Protein AF-A0A399NA85-F1 (afdb_monomer_lite)

Sequence (61 aa):
GTAAGMLARSDAGIRALGAARRPLAETMRDVLADERERGIDRPRASGLARDEELQVLAALG

pLDDT: mean 86.87, std 13.8, range [46.22, 98.44]

Organism: NCBI:txid28447

Foldseek 3Di:
DDCVVVPPPDCVVVVVVVDDDDPPVVVVVVVVVVCVVVDVQDDDPDDDRPVRVVVVVVVVD

Radius of gyration: 18.95 Å; chains: 1; bounding box: 41×37×39 Å

Secondary structure (DSSP, 8-state):
--THHHH----HHHHHTT--PPPHHHHHHHHHHHHHHH-TTPPPSSS--HHHHHHHHHHH-

Structure (mmCIF, N/CA/C/O backbone):
data_AF-A0A399NA85-F1
#
_entry.id   AF-A0A399NA85-F1
#
loop_
_atom_site.group_PDB
_atom_site.id
_atom_site.type_symbol
_atom_site.label_atom_id
_atom_site.label_alt_id
_atom_site.label_comp_id
_atom_site.label_asym_id
_atom_site.label_entity_id
_atom_site.label_seq_id
_atom_site.pdbx_PDB_ins_code
_atom_site.Cartn_x
_atom_site.Cartn_y
_atom_site.Cartn_z
_atom_site.occupancy
_atom_site.B_iso_or_equiv
_atom_site.auth_seq_id
_atom_site.auth_comp_id
_atom_site.auth_asym_id
_atom_site.auth_atom_id
_atom_site.pdbx_PDB_model_num
ATOM 1 N N . GLY A 1 1 ? 15.630 19.467 2.661 1.00 50.31 1 GLY A N 1
ATOM 2 C CA . GLY A 1 1 ? 15.107 18.870 1.418 1.00 50.31 1 GLY A CA 1
ATOM 3 C C . GLY A 1 1 ? 13.756 19.480 1.144 1.00 50.31 1 GLY A C 1
ATOM 4 O O . GLY A 1 1 ? 12.921 19.463 2.036 1.00 50.31 1 GLY A O 1
ATOM 5 N N . THR A 1 2 ? 13.568 20.119 -0.005 1.00 46.22 2 THR A N 1
ATOM 6 C CA . THR A 1 2 ? 12.310 20.799 -0.332 1.00 46.22 2 THR A CA 1
ATOM 7 C C . THR A 1 2 ? 11.201 19.772 -0.576 1.00 46.22 2 THR A C 1
ATOM 9 O O . THR A 1 2 ? 11.418 18.743 -1.215 1.00 46.22 2 THR A O 1
ATOM 12 N N . ALA A 1 3 ? 9.995 20.063 -0.082 1.00 55.41 3 ALA A N 1
ATOM 13 C CA . ALA A 1 3 ? 8.797 19.226 -0.215 1.00 55.41 3 ALA A CA 1
ATOM 14 C C . ALA A 1 3 ? 8.436 18.850 -1.674 1.00 55.41 3 ALA A C 1
ATOM 16 O O . ALA A 1 3 ? 7.680 17.909 -1.904 1.00 55.41 3 ALA A O 1
ATOM 17 N N . ALA A 1 4 ? 9.025 19.529 -2.664 1.00 56.16 4 ALA A N 1
ATOM 18 C CA . ALA A 1 4 ? 8.869 19.246 -4.089 1.00 56.16 4 ALA A CA 1
ATOM 19 C C . ALA A 1 4 ? 9.263 17.806 -4.476 1.00 56.16 4 ALA A C 1
ATOM 21 O O . ALA A 1 4 ? 8.594 17.197 -5.308 1.00 56.16 4 ALA A O 1
ATOM 22 N N . GLY A 1 5 ? 10.284 17.222 -3.833 1.00 56.81 5 GLY A N 1
ATOM 23 C CA . GLY A 1 5 ? 10.690 15.836 -4.105 1.00 56.81 5 GLY A CA 1
ATOM 24 C C . GLY A 1 5 ? 9.660 14.788 -3.665 1.00 56.81 5 GLY A C 1
ATOM 25 O O . GLY A 1 5 ? 9.601 13.705 -4.235 1.00 56.81 5 GLY A O 1
ATOM 26 N N . MET A 1 6 ? 8.813 15.113 -2.683 1.00 59.00 6 MET A N 1
ATOM 27 C CA . MET A 1 6 ? 7.800 14.198 -2.140 1.00 59.00 6 MET A CA 1
ATOM 28 C C . MET A 1 6 ? 6.482 14.240 -2.934 1.00 59.00 6 MET A C 1
ATOM 30 O O . MET A 1 6 ? 5.718 13.273 -2.931 1.00 59.00 6 MET A O 1
ATOM 34 N N . LEU A 1 7 ? 6.236 15.353 -3.635 1.00 61.31 7 LEU A N 1
ATOM 35 C CA . LEU A 1 7 ? 5.055 15.583 -4.474 1.00 61.31 7 LEU A CA 1
ATOM 36 C C . LEU A 1 7 ? 5.253 15.124 -5.928 1.00 61.31 7 LEU A C 1
ATOM 38 O O . LEU A 1 7 ? 4.278 14.809 -6.607 1.00 61.31 7 LEU A O 1
ATOM 42 N N . ALA A 1 8 ? 6.496 15.014 -6.402 1.00 63.50 8 ALA A N 1
ATOM 43 C CA . ALA A 1 8 ? 6.816 14.474 -7.721 1.00 63.50 8 ALA A CA 1
ATOM 44 C C . ALA A 1 8 ? 6.791 12.932 -7.714 1.00 63.50 8 ALA A C 1
ATOM 46 O O . ALA A 1 8 ? 7.819 12.272 -7.857 1.00 63.50 8 ALA A O 1
ATOM 47 N N . ARG A 1 9 ? 5.611 12.328 -7.528 1.00 71.00 9 ARG A N 1
ATOM 48 C CA . ARG A 1 9 ? 5.455 10.864 -7.578 1.00 71.00 9 ARG A CA 1
ATOM 49 C C . ARG A 1 9 ? 5.435 10.371 -9.027 1.00 71.00 9 ARG A C 1
ATOM 51 O O . ARG A 1 9 ? 4.379 10.076 -9.577 1.00 71.00 9 ARG A O 1
ATOM 58 N N . SER A 1 10 ? 6.610 10.291 -9.644 1.00 83.44 10 SER A N 1
ATOM 59 C CA . SER A 1 10 ? 6.807 9.653 -10.948 1.00 83.44 10 SER A CA 1
ATOM 60 C C . SER A 1 10 ? 7.726 8.447 -10.808 1.00 83.44 10 SER A C 1
ATOM 62 O O . SER A 1 10 ? 8.791 8.537 -10.203 1.00 83.44 10 SER A O 1
ATOM 64 N N . ASP A 1 11 ? 7.339 7.324 -11.406 1.00 87.38 11 ASP A N 1
ATOM 65 C CA . ASP A 1 11 ? 8.181 6.131 -11.517 1.00 87.38 11 ASP A CA 1
ATOM 66 C C . ASP A 1 11 ? 9.005 6.113 -12.818 1.00 87.38 11 ASP A C 1
ATOM 68 O O . ASP A 1 11 ? 9.653 5.116 -13.134 1.00 87.38 11 ASP A O 1
ATOM 72 N N . ALA A 1 12 ? 9.028 7.216 -13.577 1.00 89.94 12 ALA A N 1
ATOM 73 C CA . ALA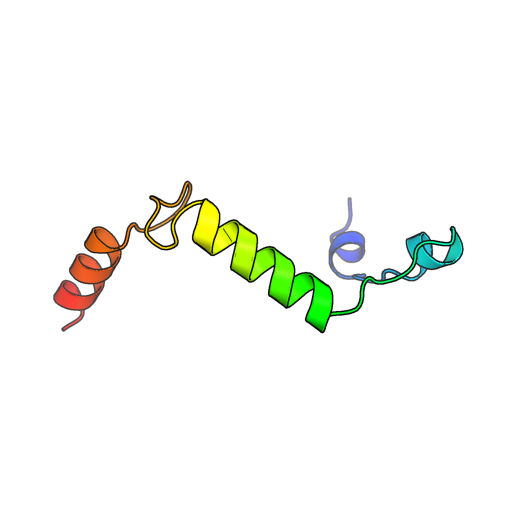 A 1 12 ? 9.775 7.304 -14.831 1.00 89.94 12 ALA A CA 1
ATOM 74 C C . ALA A 1 12 ? 11.272 6.992 -14.650 1.00 89.94 12 ALA A C 1
ATOM 76 O O . ALA A 1 12 ? 11.849 6.293 -15.479 1.00 89.94 12 ALA A O 1
ATOM 77 N N . GLY A 1 13 ? 11.887 7.446 -13.550 1.00 91.94 13 GLY A N 1
ATOM 78 C CA . GLY A 1 13 ? 13.306 7.206 -13.267 1.00 91.94 13 GLY A CA 1
ATOM 79 C C . GLY A 1 13 ? 13.643 5.723 -13.093 1.00 91.94 13 GLY A C 1
ATOM 80 O O . GLY A 1 13 ? 14.577 5.232 -13.717 1.00 91.94 13 GLY A O 1
ATOM 81 N N . ILE A 1 14 ? 12.852 4.981 -12.308 1.00 90.69 14 ILE A N 1
ATOM 82 C CA . ILE A 1 14 ? 13.095 3.544 -12.102 1.00 90.69 14 ILE A CA 1
ATOM 83 C C . ILE A 1 14 ? 12.782 2.741 -13.374 1.00 90.69 14 I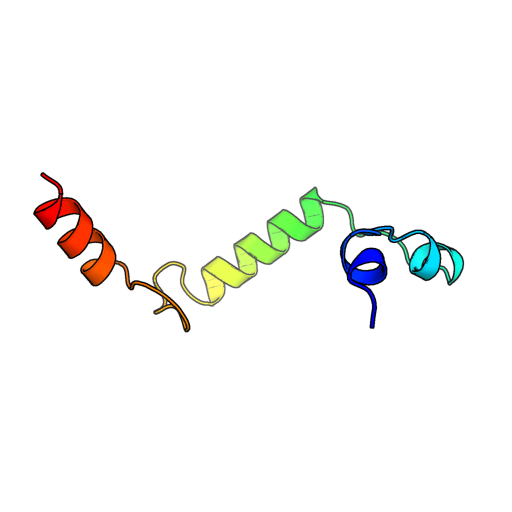LE A C 1
ATOM 85 O O . ILE A 1 14 ? 13.481 1.785 -13.700 1.00 90.69 14 ILE A O 1
ATOM 89 N N . ARG A 1 15 ? 11.776 3.167 -14.149 1.00 93.19 15 ARG A N 1
ATOM 90 C CA . ARG A 1 15 ? 11.443 2.548 -15.439 1.00 93.19 15 ARG A CA 1
ATOM 91 C C . ARG A 1 15 ? 12.526 2.764 -16.493 1.00 93.19 15 ARG A C 1
ATOM 93 O O . ARG A 1 15 ? 12.783 1.857 -17.276 1.00 93.19 15 ARG A O 1
ATOM 100 N N . ALA A 1 16 ? 13.186 3.923 -16.492 1.00 95.19 16 ALA A N 1
ATOM 101 C CA . ALA A 1 16 ? 14.333 4.187 -17.362 1.00 95.19 16 ALA A CA 1
ATOM 102 C C . ALA A 1 16 ? 15.525 3.257 -17.060 1.00 95.19 16 ALA A C 1
ATOM 104 O O . ALA A 1 16 ? 16.313 2.972 -17.954 1.00 95.19 16 ALA A O 1
ATOM 105 N N . LEU A 1 17 ? 15.617 2.731 -15.833 1.00 96.81 17 LEU A N 1
ATOM 106 C CA . LEU A 1 17 ? 16.594 1.711 -15.435 1.00 96.81 17 LEU A CA 1
ATOM 107 C C . LEU A 1 17 ? 16.147 0.273 -15.768 1.00 96.81 17 LEU A C 1
ATOM 109 O O . LEU A 1 17 ? 16.803 -0.681 -15.361 1.00 96.81 17 LEU A O 1
ATOM 113 N N . GLY A 1 18 ? 15.037 0.099 -16.495 1.00 97.00 18 GLY A N 1
ATOM 114 C CA . GLY A 1 18 ? 14.540 -1.205 -16.942 1.00 97.00 18 GLY A CA 1
ATOM 115 C C . GLY A 1 18 ? 13.529 -1.870 -16.005 1.00 97.00 18 GLY A C 1
ATOM 116 O O . GLY A 1 18 ? 13.090 -2.985 -16.285 1.00 97.00 18 GLY A O 1
ATOM 117 N N . ALA A 1 19 ? 13.115 -1.212 -14.918 1.00 95.44 19 ALA A N 1
ATOM 118 C CA . ALA A 1 19 ? 12.063 -1.750 -14.062 1.00 95.44 19 ALA A CA 1
ATOM 119 C C . ALA A 1 19 ? 10.703 -1.753 -14.783 1.00 95.44 19 ALA A C 1
ATOM 121 O O . ALA A 1 19 ? 10.315 -0.781 -15.440 1.00 95.44 19 ALA A O 1
ATOM 122 N N . ALA A 1 20 ? 9.942 -2.831 -14.604 1.00 94.44 20 ALA A N 1
ATOM 123 C CA . ALA A 1 20 ? 8.585 -2.964 -15.118 1.00 94.44 20 ALA A CA 1
ATOM 124 C C . ALA A 1 20 ? 7.566 -2.951 -13.975 1.00 94.44 20 ALA A C 1
ATOM 126 O O . ALA A 1 20 ? 7.834 -3.423 -12.870 1.00 94.44 20 ALA A O 1
ATOM 127 N N . ARG A 1 21 ? 6.363 -2.435 -14.253 1.00 91.69 21 ARG A N 1
ATOM 128 C CA . ARG A 1 21 ? 5.240 -2.577 -13.323 1.00 91.69 21 ARG A CA 1
ATOM 129 C C . ARG A 1 21 ? 4.719 -4.002 -13.393 1.00 91.69 21 ARG A C 1
ATOM 131 O O . ARG A 1 21 ? 4.366 -4.481 -14.470 1.00 91.69 21 ARG A O 1
ATOM 138 N N . ARG A 1 22 ? 4.588 -4.628 -12.231 1.00 95.44 22 ARG A N 1
ATOM 139 C CA . ARG A 1 22 ? 3.783 -5.834 -12.082 1.00 95.44 22 ARG A CA 1
ATOM 140 C C . ARG A 1 22 ? 2.316 -5.530 -12.442 1.00 95.44 22 ARG A C 1
ATOM 142 O O . ARG A 1 22 ? 1.828 -4.457 -12.068 1.00 95.44 22 ARG A O 1
ATOM 149 N N . PRO A 1 23 ? 1.597 -6.422 -13.147 1.00 96.62 23 PRO A N 1
ATOM 150 C CA . PRO A 1 23 ? 0.175 -6.235 -13.414 1.00 96.62 23 PRO A CA 1
ATOM 151 C C . PRO A 1 23 ? -0.622 -6.069 -12.116 1.00 96.62 23 PRO A C 1
ATOM 153 O O . PRO A 1 23 ? -0.506 -6.880 -11.200 1.00 96.62 23 PRO A O 1
ATOM 156 N N . LEU A 1 24 ? -1.482 -5.047 -12.052 1.00 96.06 24 LEU A N 1
ATOM 157 C CA . LEU A 1 24 ? -2.252 -4.722 -10.844 1.00 96.06 24 LEU A CA 1
ATOM 158 C C . LEU A 1 24 ? -3.073 -5.912 -10.333 1.00 96.06 24 LEU A C 1
ATOM 160 O O . LEU A 1 24 ? -3.101 -6.173 -9.136 1.00 96.06 24 LEU A O 1
ATOM 164 N N . ALA A 1 25 ? -3.711 -6.652 -11.240 1.00 98.06 25 ALA A N 1
ATOM 165 C CA . ALA A 1 25 ? -4.523 -7.811 -10.882 1.00 98.06 25 ALA A CA 1
ATOM 166 C C . ALA A 1 25 ? -3.702 -8.920 -10.205 1.00 98.06 25 ALA A C 1
ATOM 168 O O . ALA A 1 25 ? -4.221 -9.638 -9.358 1.00 98.06 25 ALA A O 1
ATOM 169 N N . GLU A 1 26 ? -2.432 -9.065 -10.578 1.00 98.19 26 GLU A N 1
ATOM 170 C CA . GLU A 1 26 ? -1.520 -10.034 -9.974 1.00 98.19 26 GLU A CA 1
ATOM 171 C C . GLU A 1 26 ? -1.134 -9.594 -8.561 1.00 98.19 26 GLU A C 1
ATOM 173 O O . GLU A 1 26 ? -1.337 -10.344 -7.613 1.00 98.19 26 GLU A O 1
ATOM 178 N N . THR A 1 27 ? -0.723 -8.331 -8.406 1.00 97.62 27 THR A N 1
ATOM 179 C CA . THR A 1 27 ? -0.451 -7.724 -7.096 1.00 97.62 27 THR A CA 1
ATOM 180 C C . THR A 1 27 ? -1.640 -7.861 -6.145 1.00 97.62 27 THR A C 1
ATOM 182 O O . THR A 1 27 ? -1.459 -8.231 -4.992 1.00 97.62 27 THR A O 1
ATOM 185 N N . MET A 1 28 ? -2.861 -7.605 -6.623 1.00 98.25 28 MET A N 1
ATOM 186 C CA . MET A 1 28 ? -4.071 -7.702 -5.800 1.00 98.25 28 MET A CA 1
ATOM 187 C C . MET A 1 28 ? -4.347 -9.130 -5.320 1.00 98.25 28 MET A C 1
ATOM 189 O O . MET A 1 28 ? -4.772 -9.314 -4.182 1.00 98.25 28 MET A O 1
ATOM 193 N N . ARG A 1 29 ? -4.100 -10.142 -6.162 1.00 98.44 29 ARG A N 1
ATOM 194 C CA . ARG A 1 29 ? -4.279 -11.546 -5.765 1.00 98.44 29 ARG A CA 1
ATOM 195 C C . ARG A 1 29 ? -3.287 -11.956 -4.687 1.00 98.44 29 ARG A C 1
ATOM 197 O O . ARG A 1 29 ? -3.702 -12.566 -3.707 1.00 98.44 29 ARG A O 1
ATOM 204 N N . ASP A 1 30 ? -2.020 -11.598 -4.851 1.00 98.19 30 ASP A N 1
ATOM 205 C CA . ASP A 1 30 ? -0.981 -11.959 -3.887 1.00 98.19 30 ASP A CA 1
ATOM 206 C C . ASP A 1 30 ? -1.173 -11.258 -2.551 1.00 98.19 30 ASP A C 1
ATOM 208 O O . ASP A 1 30 ? -1.073 -11.902 -1.514 1.00 98.19 30 ASP A O 1
ATOM 212 N N . VAL A 1 31 ? -1.498 -9.962 -2.570 1.00 96.56 31 VAL A N 1
ATOM 213 C CA . VAL A 1 31 ? -1.800 -9.215 -1.342 1.00 96.56 31 VAL A CA 1
ATOM 214 C C . VAL A 1 31 ? -2.982 -9.852 -0.620 1.00 96.56 31 VAL A C 1
ATOM 216 O O . VAL A 1 31 ? -2.918 -10.073 0.582 1.00 96.56 31 VAL A O 1
ATOM 219 N N . LEU A 1 32 ? -4.048 -10.214 -1.340 1.00 96.69 32 LEU A N 1
ATOM 220 C CA . LEU A 1 32 ? -5.192 -10.880 -0.721 1.00 96.69 32 LEU A CA 1
ATOM 221 C C . LEU A 1 32 ? -4.824 -12.246 -0.122 1.00 96.69 32 LEU A C 1
ATOM 223 O O . LEU A 1 32 ? -5.368 -12.619 0.916 1.00 96.69 32 LEU A O 1
ATOM 227 N N . ALA A 1 33 ? -3.946 -13.007 -0.778 1.00 97.94 33 ALA A N 1
ATOM 228 C CA . ALA A 1 33 ? -3.466 -14.280 -0.253 1.00 97.94 33 ALA A CA 1
ATOM 229 C C . ALA A 1 33 ? -2.633 -14.082 1.025 1.00 97.94 33 ALA A C 1
ATOM 231 O O . ALA A 1 33 ? -2.915 -14.734 2.027 1.00 97.94 33 ALA A O 1
ATOM 232 N N . ASP A 1 34 ? -1.691 -13.137 1.011 1.00 96.38 34 ASP A N 1
ATOM 233 C CA . ASP A 1 34 ? -0.836 -12.801 2.156 1.00 96.38 34 ASP A CA 1
ATOM 234 C C . ASP A 1 34 ? -1.659 -12.295 3.353 1.00 96.38 34 ASP A C 1
ATOM 236 O O . ASP A 1 34 ? -1.482 -12.775 4.471 1.00 96.38 34 ASP A O 1
ATOM 240 N N . GLU A 1 35 ? -2.636 -11.410 3.138 1.00 95.31 35 GLU A N 1
ATOM 241 C CA . GLU A 1 35 ? -3.502 -10.928 4.227 1.00 95.31 35 GLU A CA 1
ATOM 242 C C . GLU A 1 35 ? -4.357 -12.051 4.833 1.00 95.31 35 GLU A C 1
ATOM 244 O O . GLU A 1 35 ? -4.579 -12.094 6.045 1.00 95.31 35 GLU A O 1
ATOM 249 N N . ARG A 1 36 ? -4.814 -13.007 4.015 1.00 95.38 36 ARG A N 1
ATOM 250 C CA . ARG A 1 36 ? -5.536 -14.189 4.511 1.00 95.38 36 ARG A CA 1
ATOM 251 C C . ARG A 1 36 ? -4.633 -15.112 5.318 1.00 95.38 36 ARG A C 1
ATOM 253 O O . ARG A 1 36 ? -5.074 -15.616 6.345 1.00 95.38 36 ARG A O 1
ATOM 260 N N . GLU A 1 37 ? -3.398 -15.319 4.871 1.00 97.00 37 GLU A N 1
ATOM 261 C CA . GLU A 1 37 ? -2.408 -16.144 5.569 1.00 97.00 37 GLU A CA 1
ATOM 262 C C . GLU A 1 37 ? -2.003 -15.531 6.916 1.00 97.00 37 GLU A C 1
ATOM 264 O O . GLU A 1 37 ? -1.931 -16.232 7.924 1.00 97.00 37 GLU A O 1
ATOM 269 N N . ARG A 1 38 ? -1.805 -14.208 6.961 1.00 92.00 38 ARG A N 1
ATOM 270 C CA . ARG A 1 38 ? -1.482 -13.472 8.196 1.00 92.00 38 ARG A CA 1
ATOM 271 C C . ARG A 1 38 ? -2.661 -13.349 9.163 1.00 92.00 38 ARG A C 1
ATOM 273 O O . ARG A 1 38 ? -2.439 -13.053 10.337 1.00 92.00 38 ARG A O 1
A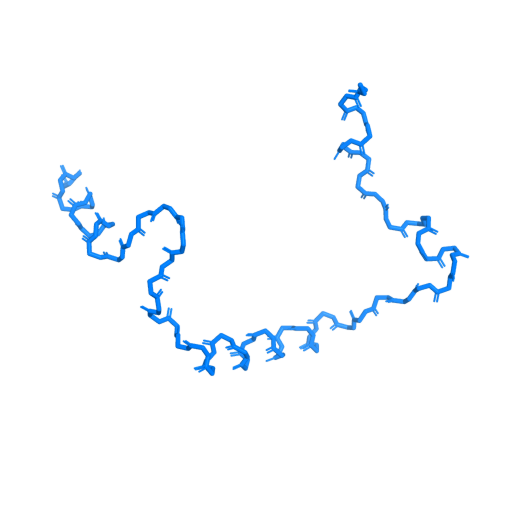TOM 280 N N . GLY A 1 39 ? -3.883 -13.548 8.676 1.00 92.88 39 GLY A N 1
ATOM 281 C CA . GLY A 1 39 ? -5.123 -13.345 9.416 1.00 92.88 39 GLY A CA 1
ATOM 282 C C . GLY A 1 39 ? -5.621 -11.904 9.309 1.00 92.88 39 GLY A C 1
ATOM 283 O O . GLY A 1 39 ? -4.986 -10.970 9.794 1.00 92.88 39 GLY A O 1
ATOM 284 N N . ILE A 1 40 ? -6.804 -11.737 8.714 1.00 86.38 40 ILE A N 1
ATOM 285 C CA . ILE A 1 40 ? -7.411 -10.425 8.427 1.00 86.38 40 ILE A CA 1
ATOM 286 C C . ILE A 1 40 ? -7.738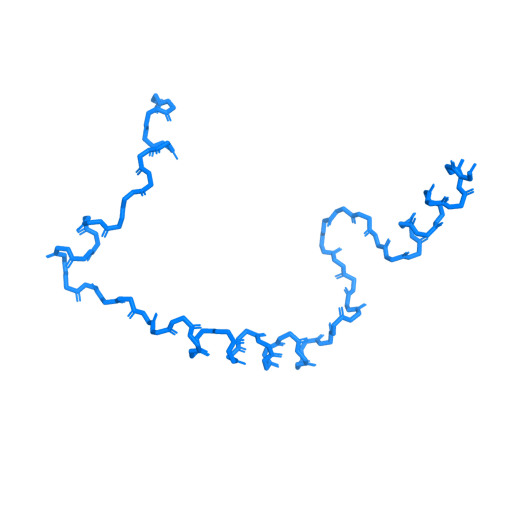 -9.647 9.714 1.00 86.38 40 ILE A C 1
ATOM 288 O O . ILE A 1 40 ? -7.681 -8.421 9.722 1.00 86.38 40 ILE A O 1
ATOM 292 N N . ASP A 1 41 ? -8.008 -10.352 10.814 1.00 83.00 41 ASP A N 1
ATOM 293 C CA . ASP A 1 41 ? -8.346 -9.760 12.115 1.00 83.00 41 ASP A CA 1
ATOM 294 C C . ASP A 1 41 ? -7.126 -9.538 13.023 1.00 83.00 41 ASP A C 1
ATOM 296 O O . ASP A 1 41 ? -7.269 -9.245 14.214 1.00 83.00 41 ASP A O 1
ATOM 300 N N . ARG A 1 42 ? -5.904 -9.708 12.502 1.00 85.12 42 ARG A N 1
ATOM 301 C CA . ARG A 1 42 ? -4.692 -9.538 13.311 1.00 85.12 42 ARG A CA 1
ATOM 302 C C . ARG A 1 42 ? -4.621 -8.120 13.906 1.00 85.12 42 ARG A C 1
ATOM 304 O O . ARG A 1 42 ? -4.913 -7.149 13.202 1.00 85.12 42 ARG A O 1
ATOM 311 N N . PRO A 1 43 ? -4.158 -7.960 15.161 1.00 80.19 43 PRO A N 1
ATOM 312 C CA . PRO A 1 43 ? -3.942 -6.642 15.741 1.00 80.19 43 PRO A CA 1
ATOM 313 C C . PRO A 1 43 ? -3.022 -5.786 14.864 1.00 80.19 43 PRO A C 1
ATOM 315 O O . PRO A 1 43 ? -1.946 -6.213 14.431 1.00 80.19 43 PRO A O 1
ATOM 318 N N . ARG A 1 44 ? -3.460 -4.560 14.590 1.00 78.12 44 ARG A N 1
ATOM 319 C CA . ARG A 1 44 ? -2.701 -3.574 13.816 1.00 78.12 44 ARG A CA 1
ATOM 320 C C .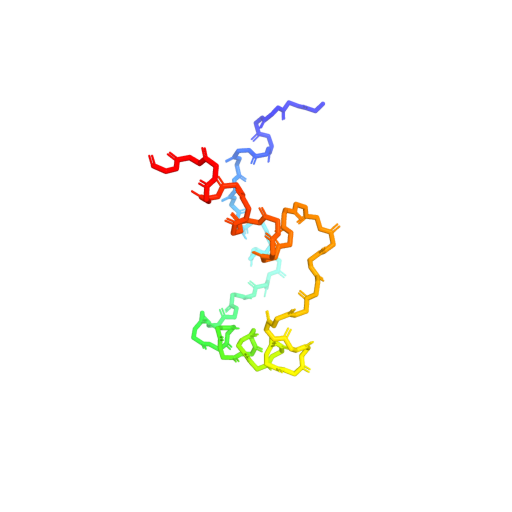 ARG A 1 44 ? -1.596 -2.968 14.674 1.00 78.12 44 ARG A C 1
ATOM 322 O O . ARG A 1 44 ? -1.802 -2.653 15.836 1.00 78.12 44 ARG A O 1
ATOM 329 N N . ALA A 1 45 ? -0.423 -2.767 14.075 1.00 82.88 45 ALA A N 1
ATOM 330 C CA . ALA A 1 45 ? 0.725 -2.172 14.765 1.00 82.88 45 ALA A CA 1
ATOM 331 C C . ALA A 1 45 ? 0.541 -0.671 15.064 1.00 82.88 45 ALA A C 1
ATOM 333 O O . ALA A 1 45 ? 1.304 -0.098 15.836 1.00 82.88 45 ALA A O 1
ATOM 334 N N . SER A 1 46 ? -0.434 -0.017 14.429 1.00 84.12 46 SER A N 1
ATOM 335 C CA . SER A 1 46 ? -0.709 1.404 14.625 1.00 84.12 46 SER A CA 1
ATOM 336 C C . SER A 1 46 ? -2.185 1.748 14.431 1.00 84.12 46 SER A C 1
ATOM 338 O O . SER A 1 46 ? -2.849 1.239 13.528 1.00 84.12 46 SER A O 1
ATOM 340 N N . GLY A 1 47 ? -2.676 2.677 15.257 1.00 86.50 47 GLY A N 1
ATOM 341 C CA . GLY A 1 47 ? -4.065 3.148 15.334 1.00 86.50 47 GLY A CA 1
ATOM 342 C C . GLY A 1 47 ? -5.049 2.120 15.905 1.00 86.50 47 GLY A C 1
ATOM 343 O O . GLY A 1 47 ? -4.625 1.062 16.347 1.00 86.50 47 GLY A O 1
ATOM 344 N N . LEU A 1 48 ? -6.344 2.458 15.897 1.00 88.94 48 LEU A N 1
ATOM 345 C CA . LEU A 1 48 ? -7.364 1.771 16.701 1.00 88.94 48 LEU A CA 1
ATOM 346 C C . LEU A 1 48 ? -7.589 0.312 16.296 1.00 88.94 48 LEU A C 1
ATOM 348 O O . LEU A 1 48 ? -7.914 0.047 15.133 1.00 88.94 48 LEU A O 1
ATOM 352 N N . ALA A 1 49 ? -7.480 -0.602 17.256 1.00 86.31 49 ALA A N 1
ATOM 353 C CA . ALA A 1 49 ? -7.969 -1.968 17.148 1.00 86.31 49 ALA A CA 1
ATOM 354 C C . ALA A 1 49 ? -9.494 -1.994 16.937 1.00 86.31 49 ALA A C 1
ATOM 356 O O . ALA A 1 49 ? -10.194 -0.995 17.113 1.00 86.31 49 ALA A O 1
ATOM 357 N N . ARG A 1 50 ? -10.022 -3.138 16.490 1.00 85.50 50 ARG A N 1
ATOM 358 C CA . ARG A 1 50 ? -11.433 -3.243 16.090 1.00 85.50 50 ARG A CA 1
ATOM 359 C C . ARG A 1 50 ? -12.390 -2.962 17.248 1.00 85.50 50 ARG A C 1
ATOM 361 O O . ARG A 1 50 ? -13.417 -2.320 17.062 1.00 85.50 50 ARG A O 1
ATOM 368 N N . ASP A 1 51 ? -12.063 -3.448 18.431 1.00 89.94 51 ASP A N 1
ATOM 369 C CA . ASP A 1 51 ? -12.796 -3.178 19.663 1.00 89.94 51 ASP A CA 1
ATOM 370 C C . ASP A 1 51 ? -12.732 -1.695 20.058 1.00 89.94 51 ASP A C 1
ATOM 372 O O . ASP A 1 51 ? -13.759 -1.120 20.412 1.00 89.94 51 ASP A O 1
ATOM 376 N N . GLU A 1 52 ? -11.571 -1.053 19.924 1.00 91.69 52 GLU A N 1
ATOM 377 C CA . GLU A 1 52 ? -11.409 0.387 20.167 1.00 91.69 52 GLU A CA 1
ATOM 378 C C . GLU A 1 52 ? -12.219 1.232 19.168 1.00 91.69 52 GLU A C 1
ATOM 380 O O . GLU A 1 52 ? -12.887 2.191 19.552 1.00 91.69 52 GLU A O 1
ATOM 385 N N . GLU A 1 53 ? -12.217 0.860 17.885 1.00 92.12 53 GLU A N 1
ATOM 386 C CA . GLU A 1 53 ? -13.049 1.492 16.855 1.00 92.12 53 GLU A CA 1
ATOM 387 C C . GLU A 1 53 ? -14.539 1.380 17.205 1.00 92.12 53 GLU A C 1
ATOM 389 O O . GLU A 1 53 ? -15.267 2.370 17.142 1.00 92.12 53 GLU A O 1
ATOM 394 N N . LEU A 1 54 ? -14.996 0.194 17.622 1.00 94.19 54 LEU A N 1
ATOM 395 C CA . LEU A 1 54 ? -16.387 -0.023 18.026 1.00 94.19 54 LEU A CA 1
ATOM 396 C C . LEU A 1 54 ? -16.770 0.806 19.258 1.00 94.19 54 LEU A C 1
ATOM 398 O O . LEU A 1 54 ? -17.887 1.318 19.309 1.00 94.19 54 LEU A O 1
ATOM 402 N N . GLN A 1 55 ? -15.859 0.985 20.219 1.00 96.25 55 GLN A N 1
ATOM 403 C CA . GLN A 1 55 ? -16.082 1.872 21.365 1.00 96.25 55 GLN A CA 1
ATOM 404 C C . GLN A 1 55 ? -16.240 3.332 20.930 1.00 96.25 55 GLN A C 1
ATOM 406 O O . GLN A 1 55 ? -17.155 4.009 21.396 1.00 96.25 55 GLN A O 1
ATOM 411 N N . VAL A 1 56 ? -15.392 3.809 20.011 1.00 95.81 56 VAL A N 1
ATOM 412 C CA . VAL A 1 56 ? -15.508 5.167 19.455 1.00 95.81 56 VAL A CA 1
ATOM 413 C C . VAL A 1 56 ? -16.838 5.336 18.725 1.00 95.81 56 VAL A C 1
ATOM 415 O O . VAL A 1 56 ? -17.543 6.310 18.971 1.00 95.81 56 VAL A O 1
ATOM 418 N N . LEU A 1 57 ? -17.221 4.381 17.874 1.00 96.44 57 LEU A N 1
ATOM 419 C CA . LEU A 1 57 ? -18.502 4.423 17.164 1.00 96.44 57 LEU A CA 1
ATOM 420 C C . LEU A 1 57 ? -19.694 4.434 18.132 1.00 96.44 57 LEU A C 1
ATOM 422 O O . LEU A 1 57 ? -20.622 5.212 17.937 1.00 96.44 57 LEU A O 1
ATOM 426 N N . ALA A 1 58 ? -19.651 3.634 19.200 1.00 96.88 58 ALA A N 1
ATOM 427 C CA . ALA A 1 58 ? -20.690 3.626 20.228 1.00 96.88 58 ALA A CA 1
ATOM 428 C C . ALA A 1 58 ? -20.771 4.954 21.002 1.00 96.88 58 ALA A C 1
ATOM 430 O O . ALA A 1 58 ? -21.861 5.377 21.378 1.00 96.88 58 ALA A O 1
ATOM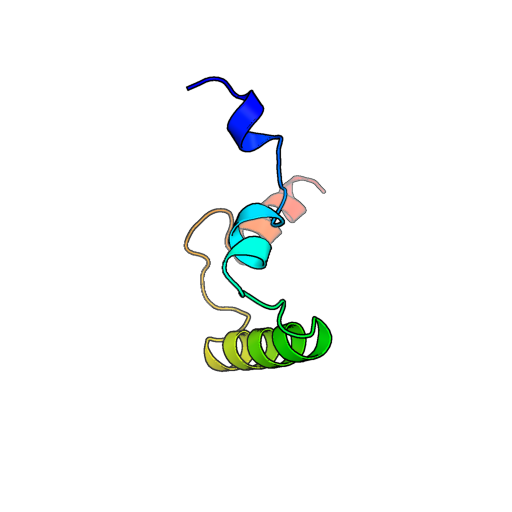 431 N N . ALA A 1 59 ? -19.635 5.621 21.225 1.00 96.12 59 ALA A N 1
ATOM 432 C CA . ALA A 1 59 ? -19.581 6.920 21.896 1.00 96.12 59 ALA A CA 1
ATOM 433 C C . ALA A 1 59 ? -20.076 8.083 21.018 1.00 96.12 59 ALA A C 1
ATOM 435 O O . ALA A 1 59 ? -20.452 9.126 21.550 1.00 96.12 59 ALA A O 1
ATOM 436 N N . LEU A 1 60 ? -20.055 7.918 19.692 1.00 94.69 60 LEU A N 1
ATOM 437 C CA . LEU A 1 60 ? -20.496 8.928 18.726 1.00 94.69 60 LEU A CA 1
ATOM 438 C C . LEU A 1 60 ? -21.991 8.855 18.376 1.00 94.69 60 LEU A C 1
ATOM 440 O O . LEU A 1 60 ? -22.461 9.812 17.767 1.00 94.69 60 LEU A O 1
ATOM 444 N N . GLY A 1 61 ? -22.674 7.765 18.768 1.00 64.06 61 GLY A N 1
ATOM 445 C CA . GLY A 1 61 ? -24.135 7.555 18.780 1.00 64.06 61 GLY A CA 1
ATOM 446 C C . GLY A 1 61 ? -24.982 8.491 17.928 1.00 64.06 61 GLY A C 1
ATOM 447 O O . GLY A 1 61 ? -25.473 9.488 18.503 1.00 64.06 61 GLY A O 1
#